Protein AF-A0A653C6D4-F1 (afdb_monomer_lite)

Foldseek 3Di:
DQQKDWPDWDWDQPPVVRDIDIDTDIGGHDDDPPDDPVVSVVVNVVVVQVVRCPPPDPVPDDDDDDDDDDDPPPDPDDD

Sequence (79 aa):
MEKFLMIKDTTKKVHRFGVQGRTLEFKIKPVPNNVDPVSWVKNAISQIVLKGAEDLRPTDQRVTVQIRYGSGQKTPANM

pLDDT: mean 80.09, std 13.39, range [44.12, 93.69]

Secondary structure (DSSP, 8-state):
---EEEEEEEEEEEGGGTEEEEEEEEEEPPPPTTS-HHHHHHHHHHHHHHHHHTT--GGG--------------PPPP-

Structure (mmCIF, N/CA/C/O backbone):
data_AF-A0A653C6D4-F1
#
_entry.id   AF-A0A653C6D4-F1
#
loop_
_atom_site.group_PDB
_atom_site.id
_atom_site.type_symbol
_atom_site.label_atom_id
_atom_site.label_alt_id
_atom_site.label_comp_id
_atom_site.label_asym_id
_atom_site.label_entity_id
_atom_site.label_seq_id
_atom_site.pdbx_PDB_ins_code
_atom_site.Cartn_x
_atom_site.Cartn_y
_atom_site.Cartn_z
_atom_site.occupancy
_atom_site.B_iso_or_equiv
_atom_site.auth_seq_id
_atom_site.auth_comp_id
_atom_site.auth_asym_id
_atom_site.auth_atom_id
_atom_site.pdbx_PDB_model_num
ATOM 1 N N . MET A 1 1 ? -0.431 -5.658 -12.890 1.00 73.44 1 MET A N 1
ATOM 2 C CA . MET A 1 1 ? 0.337 -6.603 -12.047 1.00 73.44 1 MET A CA 1
ATOM 3 C C . MET A 1 1 ? 0.642 -5.942 -10.707 1.00 73.44 1 MET A C 1
ATOM 5 O O . MET A 1 1 ? 1.171 -4.830 -10.700 1.00 73.44 1 MET A O 1
ATOM 9 N N . GLU A 1 2 ? 0.279 -6.586 -9.595 1.00 80.81 2 GLU A N 1
ATOM 10 C CA . GLU A 1 2 ? 0.681 -6.143 -8.250 1.00 80.81 2 GLU A CA 1
ATOM 11 C C . GLU A 1 2 ? 2.192 -6.278 -8.074 1.00 80.81 2 GLU A C 1
ATOM 13 O O . GLU A 1 2 ? 2.752 -7.339 -8.371 1.00 80.81 2 GLU A O 1
ATOM 18 N N . LYS A 1 3 ? 2.835 -5.220 -7.572 1.00 89.44 3 LYS A N 1
ATOM 19 C CA . LYS A 1 3 ? 4.293 -5.140 -7.383 1.00 89.44 3 LYS A CA 1
ATOM 20 C C . LYS A 1 3 ? 4.750 -5.500 -5.968 1.00 89.44 3 LYS A C 1
ATOM 22 O O . LYS A 1 3 ? 5.942 -5.447 -5.680 1.00 89.44 3 LYS A O 1
ATOM 27 N N . PHE A 1 4 ? 3.832 -5.886 -5.090 1.00 91.62 4 PHE A N 1
ATOM 28 C CA . PHE A 1 4 ? 4.135 -6.328 -3.732 1.00 91.62 4 PHE A CA 1
ATOM 29 C C . PHE A 1 4 ? 3.358 -7.602 -3.383 1.00 91.62 4 PHE A C 1
ATOM 31 O O . PHE A 1 4 ? 2.474 -8.031 -4.122 1.00 91.62 4 PHE A O 1
ATOM 38 N N . LEU A 1 5 ? 3.757 -8.238 -2.287 1.00 91.81 5 LEU A N 1
ATOM 39 C CA . LEU A 1 5 ? 3.091 -9.363 -1.646 1.00 91.81 5 LEU A CA 1
ATOM 40 C C . LEU A 1 5 ? 2.755 -8.942 -0.220 1.00 91.81 5 LEU A C 1
ATOM 42 O O . LEU A 1 5 ? 3.642 -8.489 0.510 1.00 91.81 5 LEU A O 1
ATOM 46 N N . MET A 1 6 ? 1.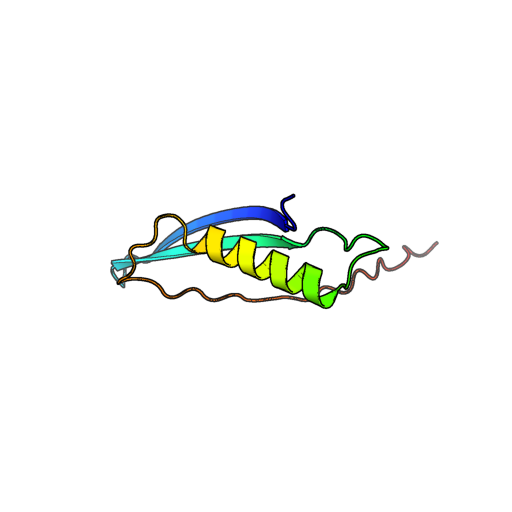494 -9.088 0.172 1.00 91.31 6 MET A N 1
ATOM 47 C CA . MET A 1 6 ? 1.067 -8.843 1.545 1.00 91.31 6 MET A CA 1
ATOM 48 C C . MET A 1 6 ? 1.456 -10.041 2.415 1.00 91.31 6 MET A C 1
ATOM 50 O O . MET A 1 6 ? 1.125 -11.178 2.096 1.00 91.31 6 MET A O 1
ATOM 54 N N . ILE A 1 7 ? 2.189 -9.779 3.493 1.00 93.19 7 ILE A N 1
ATOM 55 C CA . ILE A 1 7 ? 2.586 -10.788 4.483 1.00 93.19 7 ILE A CA 1
ATOM 56 C C . ILE A 1 7 ? 1.580 -10.807 5.623 1.00 93.19 7 ILE A C 1
ATOM 58 O O . ILE A 1 7 ? 1.180 -11.872 6.085 1.00 93.19 7 ILE A O 1
ATOM 62 N N . LYS A 1 8 ? 1.194 -9.619 6.093 1.00 91.12 8 LYS A N 1
ATOM 63 C CA . LYS A 1 8 ? 0.329 -9.467 7.253 1.00 91.12 8 LYS A CA 1
ATOM 64 C C . LYS A 1 8 ? -0.506 -8.207 7.129 1.00 91.12 8 LYS A C 1
ATOM 66 O O . LYS A 1 8 ? -0.007 -7.170 6.703 1.00 91.12 8 LYS A O 1
ATOM 71 N N . ASP A 1 9 ? -1.749 -8.303 7.569 1.00 91.06 9 ASP A N 1
ATOM 72 C CA . ASP A 1 9 ? -2.650 -7.176 7.762 1.00 91.06 9 ASP A CA 1
ATOM 73 C C . ASP A 1 9 ? -3.228 -7.302 9.165 1.00 91.06 9 ASP A C 1
ATOM 75 O O . ASP A 1 9 ? -3.844 -8.310 9.509 1.00 91.06 9 ASP A O 1
ATOM 79 N N . THR A 1 10 ? -2.904 -6.355 10.038 1.00 89.94 10 THR A N 1
ATOM 80 C CA . THR A 1 10 ? -3.332 -6.400 11.436 1.00 89.94 10 THR A CA 1
ATOM 81 C C . THR A 1 10 ? -3.933 -5.080 11.834 1.00 89.94 10 THR A C 1
ATOM 83 O O . THR A 1 10 ? -3.332 -4.025 11.641 1.00 89.94 10 THR A O 1
ATOM 86 N N . THR A 1 11 ? -5.076 -5.155 12.497 1.00 87.31 11 THR A N 1
ATOM 87 C CA . THR A 1 11 ? -5.747 -3.982 13.027 1.00 87.31 11 THR A CA 1
ATOM 88 C C . THR A 1 11 ? -5.772 -4.051 14.542 1.00 87.31 11 THR A C 1
ATOM 90 O O . THR A 1 11 ? -6.192 -5.045 15.130 1.00 87.31 11 THR A O 1
ATOM 93 N N . LYS A 1 12 ? -5.306 -2.986 15.192 1.00 86.25 12 LYS A N 1
ATOM 94 C CA . LYS A 1 12 ? -5.238 -2.874 16.645 1.00 86.25 12 LYS A CA 1
ATOM 95 C C . LYS A 1 12 ? -6.026 -1.660 17.103 1.00 86.25 12 LYS A C 1
ATOM 97 O O . LYS A 1 12 ? -5.705 -0.522 16.762 1.00 86.25 12 LYS A O 1
ATOM 102 N N . LYS A 1 13 ? -7.038 -1.901 17.932 1.00 82.69 13 LYS A N 1
ATOM 103 C CA . LYS A 1 13 ? -7.759 -0.838 18.631 1.00 82.69 13 LYS A CA 1
ATOM 104 C C . LYS A 1 13 ? -6.943 -0.409 19.848 1.00 82.69 13 LYS A C 1
ATOM 106 O O . LYS A 1 13 ? -6.612 -1.234 20.698 1.00 82.69 13 LYS A O 1
ATOM 111 N N . VAL A 1 14 ? -6.606 0.871 19.938 1.00 78.56 14 VAL A N 1
ATOM 112 C CA . VAL A 1 14 ? -5.905 1.442 21.089 1.00 78.56 14 VAL A CA 1
ATOM 113 C C . VAL A 1 14 ? -6.933 2.154 21.955 1.00 78.56 14 VAL A C 1
ATOM 115 O O . VAL A 1 14 ? -7.227 3.333 21.772 1.00 78.56 14 VAL A O 1
ATOM 118 N N . HIS A 1 15 ? -7.496 1.403 22.905 1.00 73.88 15 HIS A N 1
ATOM 119 C CA . HIS A 1 15 ? -8.651 1.822 23.705 1.00 73.88 15 HIS A CA 1
ATOM 120 C C . HIS A 1 15 ? -8.433 3.162 24.427 1.00 73.88 15 HIS A C 1
ATOM 122 O O . HIS A 1 15 ? -9.326 3.999 24.442 1.00 73.88 15 HIS A O 1
ATOM 128 N N . ARG A 1 16 ? -7.212 3.403 24.932 1.00 79.44 16 ARG A N 1
ATOM 129 C CA . ARG A 1 16 ? -6.833 4.631 25.655 1.00 79.44 16 ARG A CA 1
ATOM 130 C C . ARG A 1 16 ? -7.019 5.919 24.840 1.00 79.44 16 ARG A C 1
ATOM 132 O O . ARG A 1 16 ? -7.258 6.959 25.434 1.00 79.44 16 ARG A O 1
ATOM 139 N N . PHE A 1 17 ? -6.899 5.858 23.516 1.00 75.44 17 PHE A N 1
ATOM 140 C CA . PHE A 1 17 ? -7.006 7.036 22.648 1.00 75.44 17 PHE A CA 1
ATOM 141 C C . PHE A 1 17 ? -8.246 6.996 21.748 1.00 75.44 17 PHE A C 1
ATOM 143 O O . PHE A 1 17 ? -8.413 7.872 20.911 1.00 75.44 17 PHE A O 1
ATOM 150 N N . GLY A 1 18 ? -9.089 5.964 21.864 1.00 74.75 18 GLY A N 1
ATOM 151 C CA . GLY A 1 18 ? -10.237 5.778 20.972 1.00 74.75 18 GLY A CA 1
ATOM 152 C C . GLY A 1 18 ? -9.869 5.550 19.498 1.00 74.75 18 GLY A C 1
ATOM 153 O O . GLY A 1 18 ? -10.757 5.552 18.654 1.00 74.75 18 GLY A O 1
ATOM 154 N N . VAL A 1 19 ? -8.589 5.325 19.178 1.00 77.38 19 VAL A N 1
ATOM 155 C CA . VAL A 1 19 ? -8.096 5.177 17.798 1.00 77.38 19 VAL A CA 1
ATOM 156 C C . VAL A 1 19 ? -7.909 3.716 17.404 1.00 77.38 19 VAL A C 1
ATOM 158 O O . VAL A 1 19 ? -7.679 2.836 18.240 1.00 77.38 19 VAL A O 1
ATOM 161 N N . GLN A 1 20 ? -7.955 3.461 16.102 1.00 80.38 20 GLN A N 1
ATOM 162 C CA . GLN A 1 20 ? -7.678 2.164 15.502 1.00 80.38 20 GLN A CA 1
ATOM 163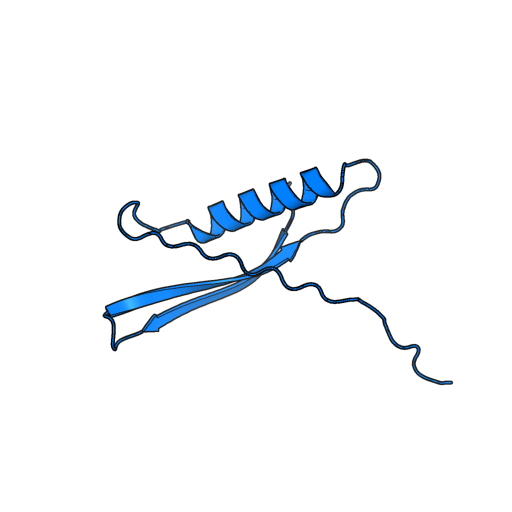 C C . GLN A 1 20 ? -6.490 2.312 14.553 1.00 80.38 20 GLN A C 1
ATOM 165 O O . GLN A 1 20 ? -6.538 3.087 13.605 1.00 80.38 20 GLN A O 1
ATOM 170 N N . GLY A 1 21 ? -5.403 1.597 14.835 1.00 82.25 21 GLY A N 1
ATOM 171 C CA . GLY A 1 21 ? -4.243 1.531 13.953 1.00 82.25 21 GLY A CA 1
ATOM 172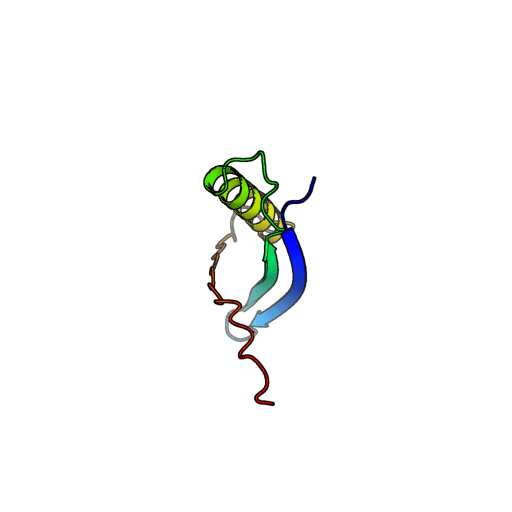 C C . GLY A 1 21 ? -4.308 0.274 13.095 1.00 82.25 21 GLY A C 1
ATOM 173 O O . GLY A 1 21 ? -4.546 -0.811 13.626 1.00 82.25 21 GLY A O 1
ATOM 174 N N . ARG A 1 22 ? -4.070 0.402 11.791 1.00 85.88 22 ARG A N 1
ATOM 175 C CA . ARG A 1 22 ? -3.859 -0.724 10.872 1.00 85.88 22 ARG A CA 1
ATOM 176 C C . ARG A 1 22 ? -2.377 -0.804 10.523 1.00 85.88 22 ARG A C 1
ATOM 178 O O . ARG A 1 22 ? -1.722 0.217 10.329 1.00 85.88 22 ARG A O 1
ATOM 185 N N . THR A 1 23 ? -1.824 -2.006 10.485 1.00 88.88 23 THR A N 1
ATOM 186 C CA . THR A 1 23 ? -0.431 -2.267 10.123 1.00 88.88 23 THR A CA 1
ATOM 187 C C . THR A 1 23 ? -0.401 -3.288 9.001 1.00 88.88 23 THR A C 1
ATOM 189 O O . THR A 1 23 ? -0.887 -4.405 9.166 1.00 88.88 23 THR A O 1
ATOM 192 N N . LEU A 1 24 ? 0.193 -2.885 7.878 1.00 89.94 24 LEU A N 1
ATOM 193 C CA . LEU A 1 24 ? 0.434 -3.738 6.723 1.00 89.94 24 LEU A CA 1
ATOM 194 C C . LEU A 1 24 ? 1.914 -4.119 6.676 1.00 89.94 24 LEU A C 1
ATOM 196 O O . LEU A 1 24 ? 2.778 -3.249 6.570 1.00 89.94 24 LEU A O 1
ATOM 200 N N . GLU A 1 25 ? 2.208 -5.414 6.723 1.00 91.12 25 GLU A N 1
ATOM 201 C CA . GLU A 1 25 ? 3.535 -5.953 6.429 1.00 91.12 25 GLU A CA 1
ATOM 202 C C . GLU A 1 25 ? 3.544 -6.505 5.005 1.00 91.12 25 GLU A C 1
ATOM 204 O O . GLU A 1 25 ? 2.657 -7.265 4.609 1.00 91.12 25 GLU A O 1
ATOM 209 N N . PHE A 1 26 ? 4.557 -6.139 4.225 1.00 90.50 26 PHE A N 1
ATOM 210 C CA . PHE A 1 26 ? 4.639 -6.485 2.810 1.00 90.50 26 PHE A CA 1
ATOM 211 C C . PHE A 1 26 ? 6.081 -6.732 2.361 1.00 90.50 26 PHE A C 1
ATOM 213 O O . PHE A 1 26 ? 7.044 -6.288 2.988 1.00 90.50 26 PHE A O 1
ATOM 220 N N . LYS A 1 27 ? 6.223 -7.417 1.224 1.00 91.12 27 LYS A N 1
ATOM 221 C CA . LYS A 1 27 ? 7.471 -7.539 0.460 1.00 91.12 27 LYS A CA 1
ATOM 222 C C . LYS A 1 27 ? 7.266 -7.001 -0.946 1.00 91.12 27 LYS A C 1
ATOM 224 O O . LYS A 1 27 ? 6.302 -7.370 -1.610 1.00 91.12 27 LYS A O 1
ATOM 229 N N . ILE A 1 28 ? 8.183 -6.164 -1.420 1.00 90.31 28 ILE A N 1
ATOM 230 C CA . ILE A 1 28 ? 8.199 -5.740 -2.824 1.00 90.31 28 ILE A CA 1
ATOM 231 C C . ILE A 1 28 ? 8.686 -6.922 -3.670 1.00 90.31 28 ILE A C 1
ATOM 233 O O . ILE A 1 28 ? 9.651 -7.596 -3.307 1.00 90.31 28 ILE A O 1
ATOM 237 N N . LYS A 1 29 ? 7.989 -7.204 -4.773 1.00 92.06 29 LYS A N 1
ATOM 238 C CA . LYS A 1 29 ? 8.373 -8.270 -5.703 1.00 92.06 29 LYS A CA 1
ATOM 239 C C . LYS A 1 29 ? 9.689 -7.914 -6.406 1.00 92.06 29 LYS A C 1
ATOM 241 O O . LYS A 1 29 ? 9.951 -6.724 -6.607 1.00 92.06 29 LYS A O 1
ATOM 246 N N . PRO A 1 30 ? 10.479 -8.919 -6.822 1.00 91.19 30 PRO A N 1
ATOM 247 C CA . PRO A 1 30 ? 11.711 -8.692 -7.568 1.00 91.19 30 PRO A CA 1
ATOM 248 C C . PRO A 1 30 ? 11.494 -7.774 -8.774 1.00 91.19 30 PRO A C 1
ATOM 250 O O . PRO A 1 30 ? 10.466 -7.864 -9.450 1.00 91.19 30 PRO A O 1
ATOM 253 N N . VAL A 1 31 ? 12.463 -6.895 -9.024 1.00 91.38 31 VAL A N 1
ATOM 254 C CA . VAL A 1 31 ? 12.455 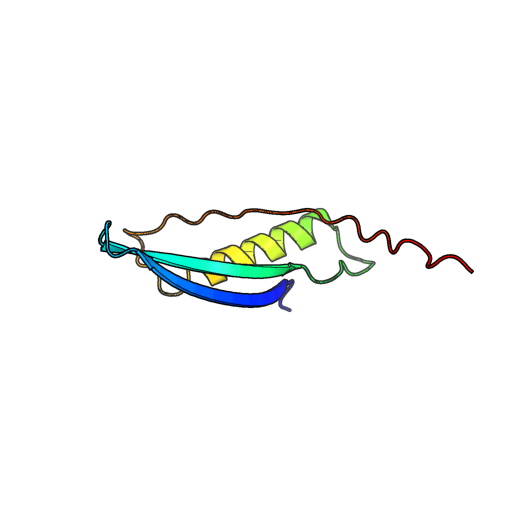-6.011 -10.193 1.00 91.38 31 VAL A CA 1
ATOM 255 C C . VAL A 1 31 ? 12.714 -6.864 -11.441 1.00 91.38 31 VAL A C 1
ATOM 257 O O . VAL A 1 31 ? 13.704 -7.597 -11.461 1.00 91.38 31 VAL A O 1
ATOM 260 N N . PRO A 1 32 ? 11.863 -6.805 -12.478 1.00 91.19 32 PRO A N 1
ATOM 261 C CA . PRO A 1 32 ? 12.139 -7.479 -13.744 1.00 91.19 32 PRO A CA 1
ATOM 262 C C . PRO A 1 32 ? 13.356 -6.871 -14.457 1.00 91.19 32 PRO A C 1
ATOM 264 O O . PRO A 1 32 ? 13.554 -5.660 -14.409 1.00 91.19 32 PRO A O 1
ATOM 267 N N . ASN A 1 33 ? 14.110 -7.686 -15.201 1.00 88.12 33 ASN A N 1
ATOM 268 C CA . ASN A 1 33 ? 15.378 -7.287 -15.840 1.00 88.12 33 ASN A CA 1
ATOM 269 C C . ASN A 1 33 ? 15.277 -6.097 -16.822 1.00 88.12 33 ASN A C 1
ATOM 271 O O . ASN A 1 33 ? 16.285 -5.457 -17.096 1.00 88.12 33 ASN A O 1
ATOM 275 N N . ASN A 1 34 ? 14.079 -5.784 -17.330 1.00 92.19 34 ASN A N 1
ATOM 276 C CA . ASN A 1 34 ? 13.848 -4.743 -18.344 1.00 92.19 34 ASN A CA 1
ATOM 277 C C . ASN A 1 34 ? 13.115 -3.508 -17.793 1.00 92.19 34 ASN A C 1
ATOM 279 O O . ASN A 1 34 ? 12.499 -2.765 -18.555 1.00 92.19 34 ASN A O 1
ATOM 283 N N . VAL A 1 35 ? 13.095 -3.316 -16.472 1.00 90.94 35 VAL A N 1
ATOM 284 C CA . VAL A 1 35 ? 12.352 -2.223 -15.835 1.00 90.94 35 VAL A CA 1
ATOM 285 C C . VAL A 1 35 ? 13.278 -1.406 -14.949 1.00 90.94 35 VAL A C 1
ATOM 287 O O . VAL A 1 35 ? 14.063 -1.965 -14.189 1.00 90.94 35 VAL A O 1
ATOM 290 N N . ASP A 1 36 ? 13.137 -0.079 -15.008 1.00 93.19 36 ASP A N 1
ATOM 291 C CA . ASP A 1 36 ? 13.833 0.829 -14.099 1.00 93.19 36 ASP A CA 1
ATOM 292 C C . ASP A 1 36 ? 13.499 0.490 -12.627 1.00 93.19 36 ASP A C 1
ATOM 294 O O . ASP A 1 36 ? 12.328 0.577 -12.223 1.00 93.19 36 ASP A O 1
ATOM 298 N N . PRO A 1 37 ? 14.499 0.118 -11.803 1.00 90.69 37 PRO A N 1
ATOM 299 C CA . PRO A 1 37 ? 14.274 -0.278 -10.416 1.00 90.69 37 PRO A CA 1
ATOM 300 C C . PRO A 1 37 ? 13.614 0.814 -9.575 1.00 90.69 37 PRO A C 1
ATOM 302 O O . PRO A 1 37 ? 12.769 0.519 -8.725 1.00 90.69 37 PRO A O 1
ATOM 305 N N . VAL A 1 38 ? 13.956 2.081 -9.821 1.00 91.69 38 VAL A N 1
ATOM 306 C CA . VAL A 1 38 ? 13.416 3.210 -9.055 1.00 91.69 38 VAL A CA 1
ATOM 307 C C . VAL A 1 38 ? 11.924 3.372 -9.336 1.00 91.69 38 VAL A C 1
ATOM 309 O O . VAL A 1 38 ? 11.120 3.448 -8.405 1.00 91.69 38 VAL A O 1
ATOM 312 N N . SER A 1 39 ? 11.532 3.376 -10.608 1.00 92.56 39 SER A N 1
ATOM 313 C CA . SER A 1 39 ? 10.137 3.414 -11.043 1.00 92.56 39 SER A CA 1
ATOM 314 C C . SER A 1 39 ? 9.351 2.203 -10.539 1.00 92.56 39 SER A C 1
ATOM 316 O O . SER A 1 39 ? 8.214 2.349 -10.078 1.00 92.56 39 SER A O 1
ATOM 318 N N . TRP A 1 40 ? 9.947 1.006 -10.550 1.00 93.31 40 TRP A N 1
ATOM 319 C CA . TRP A 1 40 ? 9.313 -0.197 -10.007 1.00 93.31 40 TRP A CA 1
ATOM 320 C C . TRP A 1 40 ? 8.968 -0.041 -8.525 1.00 93.31 40 TRP A C 1
ATOM 322 O O . TRP A 1 40 ? 7.816 -0.250 -8.133 1.00 93.31 40 TRP A O 1
ATOM 332 N N . VAL A 1 41 ? 9.944 0.380 -7.715 1.00 90.50 41 VAL A N 1
ATOM 333 C CA . VAL A 1 41 ? 9.774 0.571 -6.270 1.00 90.50 41 VAL A CA 1
ATOM 334 C C . VAL A 1 41 ? 8.786 1.697 -5.972 1.00 90.50 41 VAL A C 1
ATOM 336 O O . VAL A 1 41 ? 7.894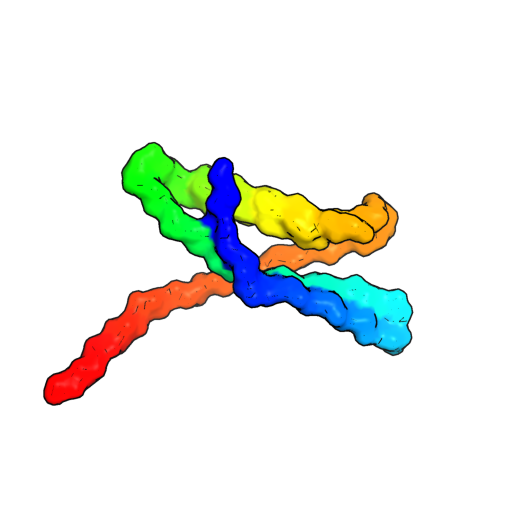 1.501 -5.149 1.00 90.50 41 VAL A O 1
ATOM 339 N N . LYS A 1 42 ? 8.864 2.839 -6.670 1.00 91.75 42 LYS A N 1
ATOM 340 C CA . LYS A 1 42 ? 7.895 3.942 -6.518 1.00 91.75 42 LYS A CA 1
ATOM 341 C C . LYS A 1 42 ? 6.468 3.467 -6.770 1.00 91.75 42 LYS A C 1
ATOM 343 O O . LYS A 1 42 ? 5.592 3.679 -5.938 1.00 91.75 42 LYS A O 1
ATOM 348 N N . ASN A 1 43 ? 6.254 2.748 -7.870 1.00 93.69 43 ASN A N 1
ATOM 349 C CA . ASN A 1 43 ? 4.946 2.193 -8.196 1.00 93.69 43 ASN A CA 1
ATOM 350 C C . ASN A 1 43 ? 4.471 1.162 -7.162 1.00 93.69 43 ASN A C 1
ATOM 352 O O . ASN A 1 43 ? 3.278 1.100 -6.873 1.00 93.69 43 ASN A O 1
ATOM 356 N N . ALA A 1 44 ? 5.373 0.347 -6.607 1.00 92.19 44 ALA A N 1
ATOM 357 C CA . ALA A 1 44 ? 5.030 -0.585 -5.537 1.00 92.19 44 ALA A CA 1
ATOM 358 C C . ALA A 1 44 ? 4.577 0.163 -4.275 1.00 92.19 44 ALA A C 1
ATOM 360 O O . ALA A 1 44 ? 3.523 -0.157 -3.732 1.00 92.19 44 ALA A O 1
ATOM 361 N N . ILE A 1 45 ? 5.317 1.197 -3.858 1.00 90.56 45 ILE A N 1
ATOM 362 C CA . ILE A 1 45 ? 4.964 2.047 -2.712 1.00 90.56 45 ILE A CA 1
ATOM 363 C C . ILE A 1 45 ? 3.599 2.709 -2.929 1.00 90.56 45 ILE A C 1
ATOM 365 O O . ILE A 1 45 ? 2.771 2.674 -2.025 1.00 90.56 45 ILE A O 1
ATOM 369 N N . SER A 1 46 ? 3.321 3.246 -4.122 1.00 91.75 46 SER A N 1
ATOM 370 C CA . SER A 1 46 ? 2.006 3.823 -4.437 1.00 91.75 46 SER A CA 1
ATOM 371 C C . SER A 1 46 ? 0.876 2.804 -4.268 1.00 91.75 46 SER A C 1
ATOM 373 O O . SER A 1 46 ? -0.137 3.119 -3.652 1.00 91.75 46 SER A O 1
ATOM 375 N N . GLN A 1 47 ? 1.057 1.569 -4.747 1.00 92.12 47 GLN A N 1
ATOM 376 C CA . GLN A 1 47 ? 0.064 0.503 -4.564 1.00 92.12 47 GLN A CA 1
ATOM 377 C C . GLN A 1 47 ? -0.124 0.131 -3.082 1.00 92.12 47 GLN A C 1
ATOM 379 O O . GLN A 1 47 ? -1.252 -0.073 -2.643 1.00 92.12 47 GLN A O 1
ATOM 384 N N . ILE A 1 48 ? 0.958 0.090 -2.299 1.00 90.38 48 ILE A N 1
ATOM 385 C CA . ILE A 1 48 ? 0.915 -0.194 -0.856 1.00 90.38 48 ILE A CA 1
ATOM 386 C C . ILE A 1 48 ? 0.184 0.912 -0.089 1.00 90.38 48 ILE A C 1
ATOM 388 O O . ILE A 1 48 ? -0.615 0.615 0.795 1.00 90.38 48 ILE A O 1
ATOM 392 N N . VAL A 1 49 ? 0.441 2.182 -0.412 1.00 87.75 49 VAL A N 1
ATOM 393 C CA . VAL A 1 49 ? -0.236 3.319 0.230 1.00 87.75 49 VAL A CA 1
ATOM 394 C C . VAL A 1 49 ? -1.727 3.293 -0.080 1.00 87.75 49 VAL A C 1
ATOM 396 O O . VAL A 1 49 ? -2.525 3.437 0.841 1.00 87.75 49 VAL A O 1
ATOM 399 N N . LEU A 1 50 ? -2.103 3.044 -1.339 1.00 88.69 50 LEU A N 1
ATOM 400 C CA . LEU A 1 50 ? -3.508 2.881 -1.720 1.00 88.69 50 LEU A CA 1
ATOM 401 C C . LEU A 1 50 ? -4.164 1.744 -0.931 1.00 88.69 50 LEU A C 1
ATOM 403 O O . LEU A 1 50 ? -5.241 1.940 -0.381 1.00 88.69 50 LEU A O 1
ATOM 407 N N . LYS A 1 51 ? -3.476 0.604 -0.782 1.00 88.44 51 LYS A N 1
ATOM 408 C CA . LYS A 1 51 ? -3.958 -0.521 0.031 1.00 88.44 51 LYS A CA 1
ATOM 409 C C . LYS A 1 51 ? -4.138 -0.144 1.504 1.00 88.44 51 LYS A C 1
ATOM 411 O O . LYS A 1 51 ? -5.139 -0.495 2.116 1.00 88.44 51 LYS A O 1
ATOM 416 N N . GLY A 1 52 ? -3.177 0.579 2.078 1.00 84.00 52 GLY A N 1
ATOM 417 C CA . GLY A 1 52 ? -3.234 1.051 3.465 1.00 84.00 52 GLY A CA 1
ATOM 418 C C . GLY A 1 52 ? -4.319 2.091 3.722 1.00 84.00 52 GLY A C 1
ATOM 419 O O . GLY A 1 52 ? -4.772 2.214 4.858 1.00 84.00 52 GLY A O 1
ATOM 420 N N . ALA A 1 53 ? -4.733 2.813 2.681 1.00 84.19 53 ALA A N 1
ATOM 421 C CA . ALA A 1 53 ? -5.793 3.809 2.736 1.00 84.19 53 ALA A CA 1
ATOM 422 C C . ALA A 1 53 ? -7.198 3.239 2.482 1.00 84.19 53 ALA A C 1
ATOM 424 O O . ALA A 1 53 ? -8.176 3.961 2.678 1.00 84.19 53 ALA A O 1
ATOM 425 N N . GLU A 1 54 ? -7.320 1.972 2.072 1.00 85.06 54 GLU A N 1
ATOM 426 C CA . GLU A 1 54 ? -8.622 1.310 1.954 1.00 85.06 54 GLU A CA 1
ATOM 427 C C . GLU A 1 54 ? -9.391 1.400 3.280 1.00 85.06 54 GLU A C 1
ATOM 429 O O . GLU A 1 54 ? -8.822 1.222 4.361 1.00 85.06 54 GLU A O 1
ATOM 434 N N . ASP A 1 55 ? -10.688 1.687 3.171 1.00 78.50 55 ASP A N 1
ATOM 435 C CA . ASP A 1 55 ? -11.645 1.830 4.276 1.00 78.50 55 ASP A CA 1
ATOM 436 C C . ASP A 1 55 ? -11.374 2.984 5.260 1.00 78.50 55 ASP A C 1
ATOM 438 O O . ASP A 1 55 ? -12.094 3.145 6.250 1.00 78.50 55 ASP A O 1
ATOM 442 N N . LEU A 1 56 ? -10.383 3.843 4.987 1.00 75.19 56 LEU A N 1
ATOM 443 C CA . LEU A 1 56 ? -10.154 5.058 5.765 1.00 75.19 56 LEU A CA 1
ATOM 444 C C . LEU A 1 56 ? -11.000 6.221 5.235 1.00 75.19 56 LEU A C 1
ATOM 446 O O . LEU A 1 56 ? -10.968 6.547 4.048 1.00 75.19 56 LEU A O 1
ATOM 450 N N . ARG A 1 57 ? -11.698 6.920 6.135 1.00 73.56 57 ARG A N 1
ATOM 451 C CA . ARG A 1 57 ? -12.425 8.155 5.802 1.00 73.56 57 ARG A CA 1
ATOM 452 C C . ARG A 1 57 ? -11.435 9.301 5.554 1.00 73.56 57 ARG A C 1
ATOM 454 O O . ARG A 1 57 ? -10.452 9.388 6.290 1.00 73.56 57 ARG A O 1
ATOM 461 N N . PRO A 1 58 ? -11.698 10.221 4.607 1.00 70.56 58 PRO A N 1
ATOM 462 C CA . PRO A 1 58 ? -10.770 11.305 4.258 1.00 70.56 58 PRO A CA 1
ATOM 463 C C . PRO A 1 58 ? -10.318 12.177 5.439 1.00 70.56 58 PRO A C 1
ATOM 465 O O . PRO A 1 58 ? -9.223 12.725 5.422 1.00 70.56 58 PRO A O 1
ATOM 468 N N . THR A 1 59 ? -11.150 12.300 6.472 1.00 70.75 59 THR A N 1
ATOM 469 C CA . THR A 1 59 ? -10.923 13.175 7.630 1.00 70.75 59 THR A CA 1
ATOM 470 C C . THR A 1 59 ? -10.039 12.572 8.724 1.00 70.75 59 THR A C 1
ATOM 472 O O . THR A 1 59 ? -9.564 13.317 9.572 1.00 70.75 59 THR A O 1
ATOM 475 N N . ASP A 1 60 ? -9.784 11.259 8.701 1.00 64.69 60 ASP A N 1
ATOM 476 C CA . ASP A 1 60 ? -9.099 10.531 9.786 1.00 64.69 60 ASP A CA 1
ATOM 477 C C . ASP A 1 60 ? -7.752 9.917 9.346 1.00 64.69 60 ASP A C 1
ATOM 479 O O . ASP A 1 60 ? -7.193 9.042 10.013 1.00 64.69 60 ASP A O 1
ATOM 483 N N . GLN A 1 61 ? -7.211 10.340 8.198 1.00 66.44 61 GLN A N 1
ATOM 484 C CA . GLN A 1 61 ? -6.068 9.673 7.573 1.00 66.44 61 GLN A CA 1
ATOM 485 C C . GLN A 1 61 ? -4.710 10.221 8.027 1.00 66.44 61 GLN A C 1
ATOM 487 O O . GLN A 1 61 ? -4.309 11.335 7.697 1.00 66.44 61 GLN A O 1
ATOM 492 N N . ARG A 1 62 ? -3.921 9.359 8.679 1.00 68.69 62 ARG A N 1
ATOM 493 C CA . ARG A 1 62 ? -2.462 9.498 8.775 1.00 68.69 62 ARG A CA 1
ATOM 494 C C . ARG A 1 62 ? -1.793 8.180 8.391 1.00 68.69 62 ARG A C 1
ATOM 496 O O . ARG A 1 62 ? -1.717 7.258 9.198 1.00 68.69 62 ARG A O 1
ATOM 503 N N . VAL A 1 63 ? -1.279 8.101 7.164 1.00 69.69 63 VAL A N 1
ATOM 504 C CA . VAL A 1 63 ? -0.550 6.926 6.661 1.00 69.69 63 VAL A CA 1
ATOM 505 C C . VAL A 1 63 ? 0.949 7.132 6.866 1.00 69.69 63 VAL A C 1
ATOM 507 O O . VAL A 1 63 ? 1.514 8.125 6.418 1.00 69.69 63 VAL A O 1
ATOM 510 N N . THR A 1 64 ? 1.603 6.191 7.548 1.00 72.75 64 THR A N 1
ATOM 511 C CA . THR A 1 64 ? 3.064 6.181 7.716 1.00 72.75 64 THR A CA 1
ATOM 512 C C . THR A 1 64 ? 3.634 4.950 7.029 1.00 72.75 64 THR A C 1
ATOM 514 O O . THR A 1 64 ? 3.238 3.833 7.351 1.00 72.75 64 THR A O 1
ATOM 517 N N . VAL A 1 65 ? 4.584 5.142 6.113 1.00 71.12 65 VAL A N 1
ATOM 518 C CA . VAL A 1 65 ? 5.304 4.041 5.462 1.00 71.12 65 VAL A CA 1
ATOM 519 C C . VAL A 1 65 ? 6.696 3.938 6.073 1.00 71.12 65 VAL A C 1
ATOM 521 O O . VAL A 1 65 ? 7.482 4.878 5.997 1.00 71.12 65 VAL A O 1
ATOM 524 N N . GLN A 1 66 ? 7.006 2.792 6.677 1.00 74.44 66 GLN A N 1
ATOM 525 C CA . GLN A 1 66 ? 8.351 2.476 7.155 1.00 74.44 66 GLN A CA 1
ATOM 526 C C . GLN A 1 66 ? 8.984 1.439 6.227 1.00 74.44 66 GLN A C 1
ATOM 528 O O . GLN A 1 66 ? 8.507 0.310 6.141 1.00 74.44 66 GLN A O 1
ATOM 533 N N . ILE A 1 67 ? 10.065 1.814 5.540 1.00 70.62 67 ILE A N 1
ATOM 534 C CA . ILE A 1 67 ? 10.822 0.909 4.667 1.00 70.62 67 ILE A CA 1
ATOM 535 C C . ILE A 1 67 ? 12.037 0.403 5.443 1.00 70.62 67 ILE A C 1
ATOM 537 O O . ILE A 1 67 ? 12.865 1.193 5.890 1.00 70.62 67 ILE A O 1
ATOM 541 N N . ARG A 1 68 ? 12.141 -0.920 5.604 1.00 72.62 68 ARG A N 1
ATOM 542 C CA . ARG A 1 68 ? 13.312 -1.582 6.192 1.00 72.62 68 ARG A CA 1
ATOM 543 C C . ARG A 1 68 ? 14.075 -2.309 5.092 1.00 72.62 68 ARG A C 1
ATOM 545 O O . ARG A 1 68 ? 13.488 -3.107 4.366 1.00 72.62 68 ARG A O 1
ATOM 552 N N . TYR A 1 69 ? 15.375 -2.054 4.993 1.00 62.91 69 TYR A N 1
ATOM 553 C CA . TYR A 1 69 ? 16.267 -2.781 4.095 1.00 62.91 69 TYR A CA 1
ATOM 554 C C . TYR A 1 69 ? 16.884 -3.954 4.859 1.00 62.91 69 TYR A C 1
ATOM 556 O O . TYR A 1 69 ? 17.502 -3.754 5.901 1.00 62.91 69 TYR A O 1
ATOM 564 N N . GLY A 1 70 ? 16.698 -5.175 4.359 1.00 59.56 70 GLY A N 1
ATOM 565 C CA . GLY A 1 70 ? 17.433 -6.351 4.822 1.00 59.56 70 GLY A CA 1
ATOM 566 C C . GLY A 1 70 ? 18.430 -6.761 3.750 1.00 59.56 70 GLY A C 1
ATOM 567 O O . GLY A 1 70 ? 18.019 -7.066 2.630 1.00 59.56 70 GLY A O 1
ATOM 568 N N . SER A 1 71 ? 19.727 -6.766 4.061 1.00 52.50 71 SER A N 1
ATOM 569 C CA . SER A 1 71 ? 20.711 -7.406 3.192 1.00 52.50 71 SER A CA 1
ATOM 570 C C . SER A 1 71 ? 20.522 -8.918 3.306 1.00 52.50 71 SER A C 1
ATOM 572 O O . SER A 1 71 ? 20.730 -9.525 4.353 1.00 52.50 71 SER A O 1
ATOM 574 N N . GLY A 1 72 ? 20.081 -9.550 2.222 1.00 53.53 72 GLY A N 1
ATOM 575 C CA . GLY A 1 72 ? 20.033 -11.004 2.119 1.00 53.53 72 GLY A CA 1
ATOM 576 C C . GLY A 1 72 ? 21.431 -11.590 1.936 1.00 53.53 72 GLY A C 1
ATOM 577 O O . GLY A 1 72 ? 21.674 -12.233 0.923 1.00 53.53 72 GLY A O 1
ATOM 578 N N . GLN A 1 73 ? 22.361 -11.371 2.868 1.00 44.12 73 GLN A N 1
ATOM 579 C CA . GLN A 1 73 ? 23.539 -12.229 2.940 1.00 44.12 73 GLN A CA 1
ATOM 580 C C . GLN A 1 73 ? 23.115 -13.516 3.640 1.00 44.12 73 GLN A C 1
ATOM 582 O O . GLN A 1 73 ? 23.011 -13.579 4.862 1.00 44.12 73 GLN A O 1
ATOM 587 N N . LYS A 1 74 ? 22.834 -14.557 2.848 1.00 54.12 74 LYS A N 1
ATOM 588 C CA . LYS A 1 74 ? 22.934 -15.922 3.358 1.00 54.12 74 LYS A CA 1
ATOM 589 C C . LYS A 1 74 ? 24.398 -16.116 3.737 1.00 54.12 74 LYS A C 1
ATOM 591 O O . LYS A 1 74 ? 25.241 -16.233 2.851 1.00 54.12 74 LYS A O 1
ATOM 596 N N . THR A 1 75 ? 24.702 -16.098 5.027 1.00 50.53 75 THR A N 1
ATOM 597 C CA . THR A 1 75 ? 25.983 -16.590 5.527 1.00 50.53 75 THR A CA 1
ATOM 598 C C . THR A 1 75 ? 26.139 -18.017 4.995 1.00 50.53 75 THR A C 1
ATOM 600 O O . THR A 1 75 ? 25.211 -18.812 5.184 1.00 50.53 75 THR A O 1
ATOM 603 N N . PRO A 1 76 ? 27.220 -18.360 4.274 1.00 48.56 76 PRO A N 1
ATOM 604 C CA . PRO A 1 76 ? 27.463 -19.750 3.932 1.00 48.56 76 PRO A CA 1
ATOM 605 C C . PRO A 1 76 ? 27.556 -20.522 5.249 1.00 48.56 76 PRO A C 1
ATOM 607 O O . PRO A 1 76 ? 28.304 -20.140 6.148 1.00 48.56 76 PRO A O 1
ATOM 610 N N . ALA A 1 77 ? 26.726 -21.554 5.399 1.00 56.19 77 ALA A N 1
ATOM 611 C CA . ALA A 1 77 ? 26.899 -22.509 6.478 1.00 56.19 77 ALA A CA 1
ATOM 612 C C . ALA A 1 77 ? 28.292 -23.122 6.289 1.00 56.19 77 ALA A C 1
ATOM 614 O O . ALA A 1 77 ? 28.561 -23.685 5.227 1.00 56.19 77 ALA A O 1
ATOM 615 N N . ASN A 1 78 ? 29.181 -22.914 7.262 1.00 58.09 78 ASN A N 1
ATOM 616 C CA . ASN A 1 78 ? 30.520 -23.494 7.261 1.00 58.09 78 ASN A CA 1
ATOM 617 C C . ASN A 1 78 ? 30.430 -25.006 6.992 1.00 58.09 78 ASN A C 1
ATOM 619 O O . ASN A 1 78 ? 29.637 -25.695 7.639 1.00 58.09 78 ASN A O 1
ATOM 623 N N . MET A 1 79 ? 31.225 -25.458 6.017 1.00 47.72 79 MET A N 1
ATOM 624 C CA . MET A 1 79 ? 31.612 -26.858 5.808 1.00 47.72 79 MET A CA 1
ATOM 625 C C . MET A 1 79 ? 32.482 -27.350 6.961 1.00 47.72 79 MET A C 1
ATOM 627 O O . MET A 1 79 ? 33.283 -26.531 7.471 1.00 47.72 79 MET A O 1
#

Radius of gyration: 16.54 Å; chains: 1; bounding box: 44×40×44 Å

Organism: Callosobruchus maculatus (NCBI:txid643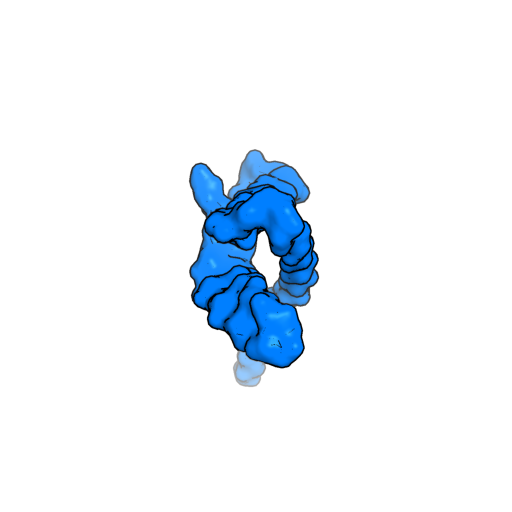91)